Protein AF-A0A2T6FXL7-F1 (afdb_monomer)

Radius of gyration: 21.25 Å; Cα contacts (8 Å, |Δi|>4): 225; chains: 1; bounding box: 80×30×52 Å

Mean predicted aligned error: 12.47 Å

Organism: NCBI:txid189691

Solvent-accessible surface area (backbone atoms only — not comparable to full-atom values): 9991 Å² total; per-residue (Å²): 132,91,82,85,89,85,93,89,77,94,83,73,86,80,78,81,90,52,76,74,74,48,36,80,76,69,75,42,57,74,69,57,47,54,52,52,32,50,75,68,73,44,76,79,79,50,58,27,37,42,39,35,43,34,41,35,48,63,84,47,52,64,57,48,51,46,55,58,50,47,60,49,69,49,75,88,49,98,58,55,62,67,58,35,49,56,65,54,63,29,57,45,74,67,93,70,65,72,80,69,56,29,61,37,37,38,49,46,76,41,47,50,93,52,48,61,65,56,52,51,48,50,39,57,52,14,56,74,40,51,81,31,32,33,48,29,45,39,45,39,92,88,50,95,67,50,35,25,43,35,27,39,74,35,34,62,44,79,44,54,61,90,68,78,68,87,84,112

Nearest PDB structures (foldseek):
  2op5-assembly2_C  TM=4.374E-01  e=3.589E-01  uncultured marine organism
  5m3c-assembly1_A  TM=3.289E-01  e=2.356E+00  Pseudomonas aeruginosa
  5d15-assembly1_B  TM=3.012E-01  e=3.603E+00  Mycobacterium avium subsp. avium 10-9275
  8iuf-assembly1_QB  TM=3.400E-01  e=6.222E+00  Euglena gracilis
  8iuf-assembly1_Qb  TM=2.695E-01  e=5.856E+00  Euglena gracilis

Structure (mmCIF, N/CA/C/O backbone):
data_AF-A0A2T6FXL7-F1
#
_entry.id   AF-A0A2T6FXL7-F1
#
loop_
_atom_site.group_PDB
_atom_site.id
_atom_site.type_symbol
_atom_site.label_atom_id
_atom_site.label_alt_id
_atom_site.label_comp_id
_atom_site.label_asym_id
_atom_site.label_entity_id
_atom_site.label_seq_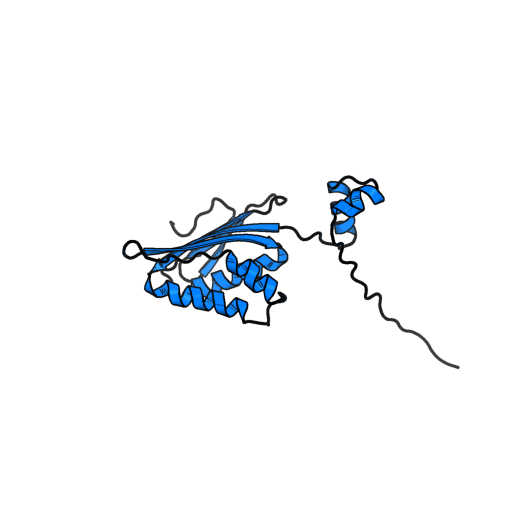id
_atom_site.pdbx_PDB_ins_code
_atom_site.Cartn_x
_atom_site.Cartn_y
_atom_site.Cartn_z
_atom_site.occupancy
_atom_site.B_iso_or_equiv
_atom_site.auth_seq_id
_atom_site.auth_comp_id
_atom_site.auth_asym_id
_atom_site.auth_atom_id
_atom_site.pdbx_PDB_model_num
ATOM 1 N N . MET A 1 1 ? 63.080 -14.773 -15.891 1.00 34.91 1 MET A N 1
ATOM 2 C CA . MET A 1 1 ? 62.335 -14.287 -14.714 1.00 34.91 1 MET A CA 1
ATOM 3 C C . MET A 1 1 ? 60.878 -14.687 -14.906 1.00 34.91 1 MET A C 1
ATOM 5 O O . MET A 1 1 ? 60.353 -14.438 -15.981 1.00 34.91 1 MET A O 1
ATOM 9 N N . TYR A 1 2 ? 60.310 -15.390 -13.921 1.00 27.00 2 TYR A N 1
ATOM 10 C CA . TYR A 1 2 ? 58.869 -15.628 -13.675 1.00 27.00 2 TYR A CA 1
ATOM 11 C C . TYR A 1 2 ? 58.077 -14.289 -13.694 1.00 27.00 2 TYR A C 1
ATOM 13 O O . TYR A 1 2 ? 58.724 -13.270 -13.467 1.00 27.00 2 TYR A O 1
ATOM 21 N N . THR A 1 3 ? 56.771 -14.113 -13.968 1.00 30.59 3 THR A N 1
ATOM 22 C CA . THR A 1 3 ? 55.458 -14.823 -13.816 1.00 30.59 3 THR A CA 1
ATOM 23 C C . THR A 1 3 ? 54.445 -14.107 -14.766 1.00 30.59 3 THR A C 1
ATOM 25 O O . THR A 1 3 ? 54.670 -12.941 -15.070 1.00 30.59 3 THR A O 1
ATOM 28 N N . GLN A 1 4 ? 53.441 -14.709 -15.430 1.00 30.81 4 GLN A N 1
ATOM 29 C CA . GLN A 1 4 ? 52.126 -15.255 -14.994 1.00 30.81 4 GLN A CA 1
ATOM 30 C C . GLN A 1 4 ? 51.080 -14.209 -14.484 1.00 30.81 4 GLN A C 1
ATOM 32 O O . GLN A 1 4 ? 51.376 -13.520 -13.518 1.00 30.81 4 GLN A O 1
ATOM 37 N N . GLN A 1 5 ? 49.921 -14.130 -15.192 1.00 35.41 5 GLN A N 1
ATOM 38 C CA . GLN A 1 5 ? 48.500 -13.721 -14.896 1.00 35.41 5 GLN A CA 1
ATOM 39 C C . GLN A 1 5 ? 48.159 -12.933 -13.591 1.00 35.41 5 GLN A C 1
ATOM 41 O O . GLN A 1 5 ? 48.723 -13.239 -12.552 1.00 35.41 5 GLN A O 1
ATOM 46 N N . ASP A 1 6 ? 47.251 -11.926 -13.522 1.00 31.72 6 ASP A N 1
ATOM 47 C CA . ASP A 1 6 ? 45.772 -11.960 -13.751 1.00 31.72 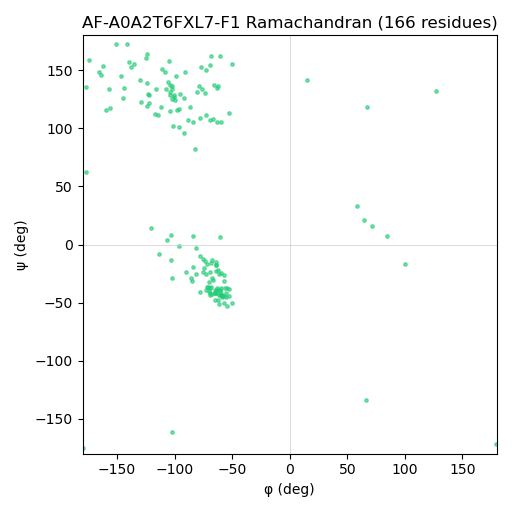6 ASP A CA 1
ATOM 48 C C . ASP A 1 6 ? 45.069 -10.540 -13.575 1.00 31.72 6 ASP A C 1
ATOM 50 O O . ASP A 1 6 ? 45.802 -9.563 -13.415 1.00 31.72 6 ASP A O 1
ATOM 54 N N . PRO A 1 7 ? 43.706 -10.366 -13.647 1.00 61.59 7 PRO A N 1
ATOM 55 C CA . PRO A 1 7 ? 42.951 -9.262 -14.315 1.00 61.59 7 PRO A CA 1
ATOM 56 C C . PRO A 1 7 ? 42.371 -8.134 -13.399 1.00 61.59 7 PRO A C 1
ATOM 58 O O . PRO A 1 7 ? 42.803 -8.008 -12.263 1.00 61.59 7 PRO A O 1
ATOM 61 N N . ILE A 1 8 ? 41.378 -7.351 -13.906 1.00 33.28 8 ILE A N 1
ATOM 62 C CA . ILE A 1 8 ? 40.371 -6.424 -13.271 1.00 33.28 8 ILE A CA 1
ATOM 63 C C . ILE A 1 8 ? 40.431 -5.018 -13.930 1.00 33.28 8 ILE A C 1
ATOM 65 O O . ILE A 1 8 ? 41.508 -4.461 -14.075 1.00 33.28 8 ILE A O 1
ATOM 69 N N . GLY A 1 9 ? 39.370 -4.321 -14.357 1.00 25.17 9 GLY A N 1
ATOM 70 C CA . GLY A 1 9 ? 37.922 -4.520 -14.357 1.00 25.17 9 GLY A CA 1
ATOM 71 C C . GLY A 1 9 ? 37.271 -3.331 -15.095 1.00 25.17 9 GLY A C 1
ATOM 72 O O . GLY A 1 9 ? 37.670 -2.184 -14.900 1.00 25.17 9 GLY A O 1
ATOM 73 N N . LEU A 1 10 ? 36.300 -3.588 -15.975 1.00 32.47 10 LEU A N 1
ATOM 74 C CA . LEU A 1 10 ? 35.519 -2.549 -16.660 1.00 32.47 10 LEU A CA 1
ATOM 75 C C . LEU A 1 10 ? 34.388 -2.080 -15.734 1.00 32.47 10 LEU A C 1
ATOM 77 O O . LEU A 1 10 ? 33.256 -2.545 -15.823 1.00 32.47 10 LEU A O 1
ATOM 81 N N . ALA A 1 11 ? 34.715 -1.174 -14.814 1.00 36.28 11 ALA A N 1
ATOM 82 C CA . ALA A 1 11 ? 33.737 -0.397 -14.063 1.00 36.28 11 ALA A CA 1
ATOM 83 C C . ALA A 1 11 ? 33.416 0.879 -14.853 1.00 36.28 11 ALA A C 1
ATOM 85 O O . ALA A 1 11 ? 34.239 1.786 -14.959 1.00 36.28 11 ALA A O 1
ATOM 86 N N . GLY A 1 12 ? 32.224 0.935 -15.438 1.00 29.88 12 GLY A N 1
ATOM 87 C CA . GLY A 1 12 ? 31.753 2.089 -16.197 1.00 29.88 12 GLY A CA 1
ATOM 88 C C . GLY A 1 12 ? 30.327 1.869 -16.671 1.00 29.88 12 GLY A C 1
ATOM 89 O O . GLY A 1 12 ? 30.086 1.773 -17.870 1.00 29.88 12 GLY A O 1
ATOM 90 N N . GLY A 1 13 ? 29.392 1.719 -15.729 1.00 32.00 13 GLY A N 1
ATOM 91 C CA . GLY A 1 13 ? 27.966 1.680 -16.039 1.00 32.00 13 GLY A CA 1
ATOM 92 C C . GLY A 1 13 ? 27.555 2.983 -16.718 1.00 32.00 13 GLY A C 1
ATOM 93 O O . GLY A 1 13 ? 27.475 4.025 -16.071 1.00 32.00 13 GLY A O 1
ATOM 94 N N . LEU A 1 14 ? 27.333 2.933 -18.032 1.00 35.03 14 LEU A N 1
ATOM 95 C CA . LEU A 1 14 ? 26.760 4.041 -18.784 1.00 35.03 14 LEU A CA 1
ATOM 96 C C . LEU A 1 14 ? 25.292 4.182 -18.369 1.00 35.03 14 LEU A C 1
ATOM 98 O O . LEU A 1 14 ? 24.449 3.365 -18.736 1.00 35.03 14 LEU A O 1
ATOM 102 N N . GLN A 1 15 ? 24.979 5.219 -17.599 1.00 40.38 15 GLN A N 1
ATOM 103 C CA . GLN A 1 15 ? 23.600 5.582 -17.309 1.00 40.38 15 GLN A CA 1
ATOM 104 C C . GLN A 1 15 ? 23.086 6.453 -18.461 1.00 40.38 15 GLN A C 1
ATOM 106 O O . GLN A 1 15 ? 23.489 7.605 -18.612 1.00 40.38 15 GLN A O 1
ATOM 111 N N . LEU A 1 16 ? 22.233 5.884 -19.318 1.00 45.53 16 LEU A N 1
ATOM 112 C CA . LEU A 1 16 ? 21.595 6.617 -20.414 1.00 45.53 16 LEU A CA 1
ATOM 113 C C . LEU A 1 16 ? 20.533 7.559 -19.826 1.00 45.53 16 LEU A C 1
ATOM 115 O O . LEU A 1 16 ? 19.528 7.108 -19.279 1.00 45.53 16 LEU A O 1
ATOM 119 N N . SER A 1 17 ? 20.787 8.867 -19.902 1.00 48.53 17 SER A N 1
ATOM 120 C CA . SER A 1 17 ? 19.972 9.919 -19.278 1.00 48.53 17 SER A CA 1
ATOM 121 C C . SER A 1 17 ? 18.645 10.196 -19.990 1.00 48.53 17 SER A C 1
ATOM 123 O O . SER A 1 17 ? 17.730 10.719 -19.361 1.00 48.53 17 SER A O 1
ATOM 125 N N . ASP A 1 18 ? 18.508 9.817 -21.261 1.00 52.59 18 ASP A N 1
ATOM 126 C CA . ASP A 1 18 ? 17.249 9.897 -22.001 1.00 52.59 18 ASP A CA 1
ATOM 127 C C . ASP A 1 18 ? 17.292 8.953 -23.219 1.00 52.59 18 ASP A C 1
ATOM 129 O O . ASP A 1 18 ? 18.104 9.168 -24.123 1.00 52.59 18 ASP A O 1
ATOM 133 N N . PRO A 1 19 ? 16.452 7.904 -23.286 1.00 49.06 19 PRO A N 1
ATOM 134 C CA . PRO A 1 19 ? 16.394 7.026 -24.451 1.00 49.06 19 PRO A CA 1
ATOM 135 C C . PRO A 1 19 ? 15.970 7.742 -25.742 1.00 49.06 19 PRO A C 1
ATOM 137 O O . PRO A 1 19 ? 16.319 7.255 -26.813 1.00 49.06 19 PRO A O 1
ATOM 140 N N . ASN A 1 20 ? 15.281 8.891 -25.677 1.00 46.94 20 ASN A N 1
ATOM 141 C CA . ASN A 1 20 ? 14.873 9.643 -26.870 1.00 46.94 20 ASN A CA 1
ATOM 142 C C . ASN A 1 20 ? 16.052 10.347 -27.565 1.00 46.94 20 ASN A C 1
ATOM 144 O O . ASN A 1 20 ? 16.010 10.537 -28.775 1.00 46.94 20 ASN A O 1
ATOM 148 N N . ALA A 1 21 ? 17.128 10.671 -26.837 1.00 52.88 21 ALA A N 1
ATOM 149 C CA . ALA A 1 21 ? 18.310 11.342 -27.390 1.00 52.88 21 ALA A CA 1
ATOM 150 C C . ALA A 1 21 ? 19.162 10.439 -28.306 1.00 52.88 21 ALA A C 1
ATOM 152 O O . ALA A 1 21 ? 19.996 10.926 -29.067 1.00 52.88 21 ALA A O 1
ATOM 153 N N . TRP A 1 22 ? 18.960 9.120 -28.239 1.00 51.84 22 TRP A N 1
ATOM 154 C CA . TRP A 1 22 ? 19.737 8.128 -28.991 1.00 51.84 22 TRP A CA 1
ATOM 155 C C . TRP A 1 22 ? 18.997 7.571 -30.209 1.00 51.84 22 TRP A C 1
ATOM 157 O O . TRP A 1 22 ? 19.625 6.974 -31.083 1.00 51.84 22 TRP A O 1
ATOM 167 N N . VAL A 1 23 ? 17.686 7.805 -30.308 1.00 50.47 23 VAL A N 1
ATOM 168 C CA . VAL A 1 23 ? 16.857 7.376 -31.448 1.00 50.47 23 VAL A CA 1
ATOM 169 C C . VAL A 1 23 ? 17.363 8.023 -32.746 1.00 50.47 23 VAL A C 1
ATOM 171 O O . VAL A 1 23 ? 17.510 7.337 -33.757 1.00 50.47 23 VAL A O 1
ATOM 174 N N . ASP A 1 24 ? 17.764 9.297 -32.679 1.00 49.22 24 ASP A N 1
ATOM 175 C CA . ASP A 1 24 ? 18.284 10.060 -33.824 1.00 49.22 24 ASP A CA 1
ATOM 176 C C . ASP A 1 24 ? 19.726 9.687 -34.216 1.00 49.22 24 ASP A C 1
ATOM 178 O O . ASP A 1 24 ? 20.125 9.863 -35.365 1.00 49.22 24 ASP A O 1
ATOM 182 N N . VAL A 1 25 ? 20.518 9.143 -33.286 1.00 51.94 25 VAL A N 1
ATOM 183 C CA . VAL A 1 25 ? 21.939 8.809 -33.516 1.00 51.94 25 VAL A CA 1
ATOM 184 C C . VAL A 1 25 ? 22.108 7.418 -34.137 1.00 51.94 25 VAL A C 1
ATOM 186 O O . VAL A 1 25 ? 23.073 7.176 -34.860 1.00 51.94 25 VAL A O 1
ATOM 189 N N . ILE A 1 26 ? 21.184 6.492 -33.862 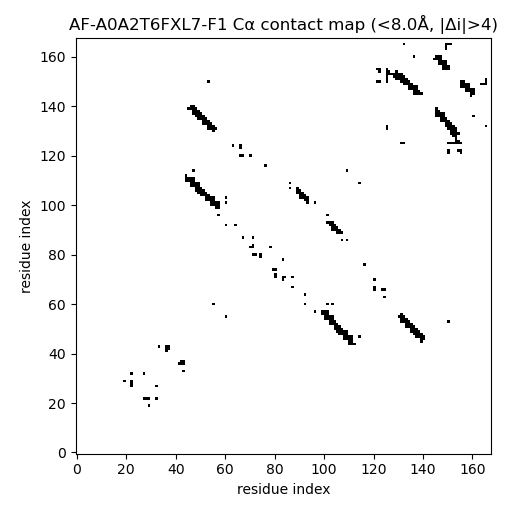1.00 56.25 26 ILE A N 1
ATOM 190 C CA . ILE A 1 26 ? 21.345 5.063 -34.184 1.00 56.25 26 ILE A CA 1
ATOM 191 C C . ILE A 1 26 ? 20.339 4.600 -35.256 1.00 56.25 26 ILE A C 1
ATOM 193 O O . ILE A 1 26 ? 20.455 3.489 -35.771 1.00 56.25 26 ILE A O 1
ATOM 197 N N . GLY A 1 27 ? 19.365 5.441 -35.629 1.00 48.97 27 GLY A N 1
ATOM 198 C CA . GLY A 1 27 ? 18.416 5.156 -36.713 1.00 48.97 27 GLY A CA 1
ATOM 199 C C . GLY A 1 27 ? 17.488 3.965 -36.445 1.00 48.97 27 GLY A C 1
ATOM 200 O O . GLY A 1 27 ? 16.957 3.375 -37.384 1.00 48.97 27 GLY A O 1
ATOM 201 N N . LEU A 1 28 ? 17.309 3.587 -35.177 1.00 54.66 28 LEU A N 1
ATOM 202 C CA . LEU A 1 28 ? 16.389 2.534 -34.746 1.00 54.66 28 LEU A CA 1
ATOM 203 C C . LEU A 1 28 ? 15.089 3.163 -34.251 1.00 54.66 28 LEU A C 1
ATOM 205 O O . LEU A 1 28 ? 15.117 4.207 -33.606 1.00 54.66 28 LEU A O 1
ATOM 209 N N . ASN A 1 29 ? 13.948 2.513 -34.489 1.00 60.53 29 ASN A N 1
ATOM 210 C CA . ASN A 1 29 ? 12.721 2.904 -33.799 1.00 60.53 29 ASN A CA 1
ATOM 211 C C . ASN A 1 29 ? 12.834 2.571 -32.292 1.00 60.53 29 ASN A C 1
ATOM 213 O O . ASN A 1 29 ? 13.667 1.765 -31.865 1.00 60.53 29 ASN A O 1
ATOM 217 N N . LYS A 1 30 ? 11.976 3.190 -31.473 1.00 54.25 30 L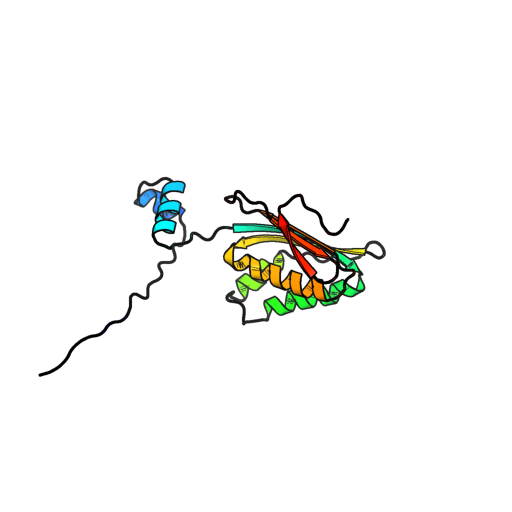YS A N 1
ATOM 218 C CA . LYS A 1 30 ? 12.002 3.055 -30.006 1.00 54.25 30 LYS A CA 1
ATOM 219 C C . LYS A 1 30 ? 11.935 1.593 -29.532 1.00 54.25 30 LYS A C 1
ATOM 221 O O . LYS A 1 30 ? 12.617 1.240 -28.574 1.00 54.25 30 LYS A O 1
ATOM 226 N N . GLY A 1 31 ? 11.153 0.746 -30.205 1.00 55.44 31 GLY A N 1
ATOM 227 C CA . GLY A 1 31 ? 11.011 -0.672 -29.857 1.00 55.44 31 GLY A CA 1
ATOM 228 C C . GLY A 1 31 ? 12.295 -1.472 -30.094 1.00 55.44 31 GLY A C 1
ATOM 229 O O . GLY A 1 31 ? 12.722 -2.242 -29.227 1.00 55.44 31 GLY A O 1
ATOM 230 N N . ASP A 1 32 ? 12.962 -1.227 -31.220 1.00 60.28 32 ASP A N 1
ATOM 231 C CA . ASP A 1 32 ? 14.197 -1.919 -31.600 1.00 60.28 32 ASP A CA 1
ATOM 232 C C . ASP A 1 32 ? 15.379 -1.498 -30.719 1.00 60.28 32 ASP A C 1
ATOM 234 O O . ASP A 1 32 ? 16.208 -2.329 -30.337 1.00 60.28 32 ASP A O 1
ATOM 238 N N . PHE A 1 33 ? 15.433 -0.221 -30.325 1.00 60.06 33 PHE A N 1
ATOM 239 C CA . PHE A 1 33 ? 16.442 0.279 -29.390 1.00 60.06 33 PHE A CA 1
ATOM 240 C C . PHE A 1 33 ? 16.289 -0.352 -27.998 1.00 60.06 33 PHE A C 1
ATOM 242 O O . PHE A 1 33 ? 17.259 -0.880 -27.452 1.00 60.06 33 PHE A O 1
ATOM 249 N N . CYS A 1 34 ? 15.067 -0.393 -27.454 1.00 55.53 34 CYS A N 1
ATOM 250 C CA . CYS A 1 34 ? 14.784 -1.044 -26.172 1.00 55.53 34 CYS A CA 1
ATOM 251 C C . CYS A 1 34 ? 15.137 -2.538 -26.183 1.00 55.53 34 CYS A C 1
ATOM 253 O O . CYS A 1 34 ? 15.738 -3.041 -25.235 1.00 55.53 34 CYS A O 1
ATOM 255 N N . THR A 1 35 ? 14.804 -3.246 -27.265 1.00 58.31 35 THR A N 1
ATOM 256 C CA . THR A 1 35 ? 15.107 -4.679 -27.420 1.00 58.31 35 THR A CA 1
ATOM 257 C C . THR A 1 35 ? 16.614 -4.931 -27.462 1.00 58.31 35 THR A C 1
ATOM 259 O O . THR A 1 35 ? 17.116 -5.863 -26.833 1.00 58.31 35 THR A O 1
ATOM 262 N N . ARG A 1 36 ? 17.365 -4.060 -28.146 1.00 58.34 36 ARG A N 1
ATOM 263 C CA . ARG A 1 36 ? 18.825 -4.153 -28.243 1.00 58.34 36 ARG A CA 1
ATOM 264 C C . ARG A 1 36 ? 19.522 -3.856 -26.916 1.00 58.34 36 ARG A C 1
ATOM 266 O O . ARG A 1 36 ? 20.480 -4.544 -26.581 1.00 58.34 36 ARG A O 1
ATOM 273 N N . LEU A 1 37 ? 19.007 -2.903 -26.137 1.00 60.09 37 LEU A N 1
ATOM 274 C CA . LEU A 1 37 ? 19.492 -2.621 -24.783 1.00 60.09 37 LEU A CA 1
AT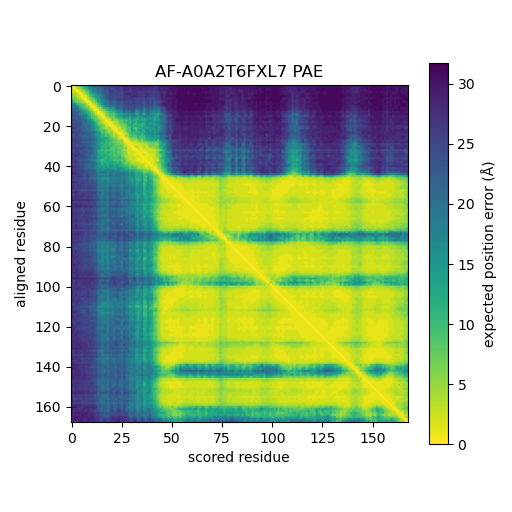OM 275 C C . LEU A 1 37 ? 19.255 -3.801 -23.831 1.00 60.09 37 LEU A C 1
ATOM 277 O O . LEU A 1 37 ? 20.178 -4.183 -23.114 1.00 60.09 37 LEU A O 1
ATOM 281 N N . ARG A 1 38 ? 18.090 -4.462 -23.903 1.00 56.03 38 ARG A N 1
ATOM 282 C CA . ARG A 1 38 ? 17.829 -5.715 -23.164 1.00 56.03 38 ARG A CA 1
ATOM 283 C C . ARG A 1 38 ? 18.801 -6.831 -23.564 1.00 56.03 38 ARG A C 1
ATOM 285 O O . ARG A 1 38 ? 19.309 -7.534 -22.698 1.00 56.03 38 ARG A O 1
ATOM 292 N N . GLY A 1 39 ? 19.134 -6.942 -24.854 1.00 55.97 39 GLY A N 1
ATOM 293 C CA . GLY A 1 39 ? 20.174 -7.856 -25.351 1.00 55.97 39 GLY A CA 1
ATOM 294 C C . GLY A 1 39 ? 21.592 -7.545 -24.847 1.00 55.97 39 GLY A C 1
ATOM 295 O O . GLY A 1 39 ? 22.463 -8.408 -24.903 1.00 55.97 39 GLY A O 1
ATOM 296 N N . TRP A 1 40 ? 21.824 -6.334 -24.334 1.00 64.19 40 TRP A N 1
ATOM 297 C CA . TRP A 1 40 ? 23.079 -5.891 -23.715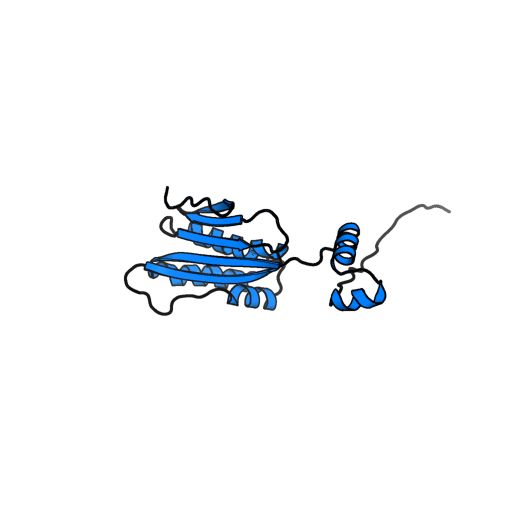 1.00 64.19 40 TRP A CA 1
ATOM 298 C C . TRP A 1 40 ? 23.017 -5.853 -22.180 1.00 64.19 40 TRP A C 1
ATOM 300 O O . TRP A 1 40 ? 23.950 -5.361 -21.550 1.00 64.19 40 TRP A O 1
ATOM 310 N N . GLY A 1 41 ? 21.938 -6.359 -21.570 1.00 43.03 41 GLY A N 1
ATOM 311 C CA . GLY A 1 41 ? 21.739 -6.329 -20.117 1.00 43.03 41 GLY A CA 1
ATOM 312 C C . GLY A 1 41 ? 21.442 -4.935 -19.551 1.00 43.03 41 GLY A C 1
ATOM 313 O O . GLY A 1 41 ? 21.561 -4.725 -18.348 1.00 43.03 41 GLY A O 1
ATOM 314 N N . ILE A 1 42 ? 21.074 -3.973 -20.403 1.00 51.00 42 ILE A N 1
ATOM 315 C CA . ILE A 1 42 ? 20.689 -2.616 -20.009 1.00 51.00 42 ILE A CA 1
ATOM 316 C C . ILE A 1 42 ? 19.163 -2.570 -19.918 1.00 51.00 42 ILE A C 1
ATOM 318 O O . ILE A 1 42 ? 18.460 -2.468 -20.927 1.00 51.00 42 ILE A O 1
ATOM 322 N N . GLU A 1 43 ? 18.636 -2.642 -18.698 1.00 53.47 43 GLU A N 1
ATOM 323 C CA . GLU A 1 43 ? 17.210 -2.450 -18.453 1.00 53.47 43 GLU A CA 1
ATOM 324 C C . GLU A 1 43 ? 16.869 -0.957 -18.474 1.00 53.47 43 GLU A C 1
ATOM 326 O O . GLU A 1 43 ? 17.202 -0.187 -17.572 1.00 53.47 43 GLU A O 1
ATOM 331 N N . LEU A 1 44 ? 16.165 -0.526 -19.521 1.00 58.25 44 LEU A N 1
ATOM 332 C CA . LEU A 1 44 ? 15.400 0.714 -19.461 1.00 58.25 44 LEU A CA 1
ATOM 333 C C . LEU A 1 44 ? 14.319 0.533 -18.395 1.00 58.25 44 LEU A C 1
ATOM 335 O O . LEU A 1 44 ? 13.361 -0.201 -18.621 1.00 58.25 44 LEU A O 1
ATOM 339 N N . GLY A 1 45 ? 14.504 1.160 -17.231 1.00 62.19 45 GLY A N 1
ATOM 340 C CA . GLY A 1 45 ? 13.647 0.937 -16.069 1.00 62.19 45 GLY A CA 1
ATOM 341 C C . GLY A 1 45 ? 12.167 1.112 -16.408 1.00 62.19 45 GLY A C 1
ATOM 342 O O . GLY A 1 45 ? 11.724 2.223 -16.707 1.00 62.19 45 GLY A O 1
ATOM 343 N N . ARG A 1 46 ? 11.401 0.027 -16.357 1.00 81.25 46 ARG A N 1
ATOM 344 C CA . ARG A 1 46 ? 9.954 0.064 -16.564 1.00 81.25 46 ARG A CA 1
ATOM 345 C C . ARG A 1 46 ? 9.286 0.772 -15.396 1.00 81.25 46 ARG A C 1
ATOM 347 O O . ARG A 1 46 ? 9.838 0.834 -14.292 1.00 81.25 46 ARG A O 1
ATOM 354 N N . TYR A 1 47 ? 8.115 1.333 -15.660 1.00 87.38 47 TYR A N 1
ATOM 355 C CA . TYR A 1 47 ? 7.257 1.879 -14.623 1.00 87.38 47 TYR A CA 1
ATOM 356 C C . TYR A 1 47 ? 6.077 0.947 -14.410 1.00 87.38 47 TYR A C 1
ATOM 358 O O . TYR A 1 47 ? 5.507 0.436 -15.371 1.00 87.38 47 TYR A O 1
ATOM 366 N N . VAL A 1 48 ? 5.717 0.768 -13.148 1.00 91.81 48 VAL A N 1
ATOM 367 C CA . VAL A 1 48 ? 4.500 0.080 -12.737 1.00 91.81 48 VAL A CA 1
ATOM 368 C C . VAL A 1 48 ? 3.605 1.074 -12.021 1.00 91.81 48 VAL A C 1
ATOM 370 O O . VAL A 1 48 ? 4.066 1.835 -11.165 1.00 91.81 48 VAL A O 1
ATOM 373 N N . SER A 1 49 ? 2.329 1.067 -12.381 1.00 94.31 49 SER A N 1
ATOM 374 C CA . SER A 1 49 ? 1.305 1.836 -11.694 1.00 94.31 49 SER A CA 1
ATOM 375 C C . SER A 1 49 ? 0.777 1.018 -10.528 1.00 94.31 49 SER A C 1
ATOM 377 O O . SER A 1 49 ? 0.225 -0.066 -10.728 1.00 94.31 49 SER A O 1
ATOM 379 N N . ILE A 1 50 ? 0.942 1.533 -9.313 1.00 96.25 50 ILE A N 1
ATOM 380 C CA . ILE A 1 50 ? 0.420 0.926 -8.087 1.00 96.25 50 ILE A CA 1
ATOM 381 C C . ILE A 1 50 ? -0.667 1.841 -7.552 1.00 96.25 50 ILE A C 1
ATOM 383 O O . ILE A 1 50 ? -0.401 2.994 -7.208 1.00 96.25 50 ILE A O 1
ATOM 387 N N . ARG A 1 51 ? -1.895 1.328 -7.462 1.00 97.25 51 ARG A N 1
ATOM 388 C CA . ARG A 1 51 ? -3.044 2.096 -6.968 1.00 97.25 51 ARG A CA 1
ATOM 389 C C . ARG A 1 51 ? -3.993 1.229 -6.163 1.00 97.25 51 ARG A C 1
ATOM 391 O O . ARG A 1 51 ? -4.331 0.129 -6.589 1.00 97.25 51 ARG A O 1
ATOM 398 N N . GLY A 1 52 ? -4.447 1.720 -5.021 1.00 97.56 52 GLY A N 1
ATOM 399 C CA . GLY A 1 52 ? -5.296 0.927 -4.147 1.00 97.56 52 GLY A CA 1
ATOM 400 C C . GLY A 1 52 ? -5.709 1.629 -2.873 1.00 97.56 52 GLY A C 1
ATOM 401 O O . GLY A 1 52 ? -5.484 2.829 -2.691 1.00 97.56 52 GLY A O 1
ATOM 402 N N . TRP A 1 53 ? -6.330 0.847 -2.001 1.00 97.75 53 TRP A N 1
ATOM 403 C CA . TRP A 1 53 ? -6.842 1.303 -0.721 1.00 97.75 53 TRP A CA 1
ATOM 404 C C . TRP A 1 53 ? -6.592 0.274 0.382 1.00 97.75 53 TRP A C 1
ATOM 406 O O . TRP A 1 53 ? -6.434 -0.920 0.123 1.00 97.75 53 TRP A O 1
ATOM 416 N N . ILE A 1 54 ? -6.585 0.774 1.613 1.00 97.75 54 ILE A N 1
ATOM 417 C CA . ILE A 1 54 ? -6.598 0.019 2.864 1.00 97.75 54 ILE A CA 1
ATOM 418 C C . ILE A 1 54 ? -7.820 0.467 3.649 1.00 97.75 54 ILE A C 1
ATOM 420 O O . ILE A 1 54 ? -8.013 1.666 3.836 1.00 97.75 54 ILE A O 1
ATOM 424 N N . GLU A 1 55 ? -8.620 -0.487 4.095 1.00 96.19 55 GLU A N 1
ATOM 425 C CA . GLU A 1 55 ? -9.720 -0.291 5.025 1.00 96.19 55 GLU A CA 1
ATOM 426 C C . GLU A 1 55 ? -9.247 -0.713 6.413 1.00 96.19 55 GLU A C 1
ATOM 428 O O . GLU A 1 55 ? -8.703 -1.805 6.605 1.00 96.19 55 GLU A O 1
ATOM 433 N N . CYS A 1 56 ? -9.416 0.182 7.379 1.00 95.44 56 CYS A N 1
ATOM 434 C CA . CYS A 1 56 ? -8.999 -0.031 8.756 1.00 95.44 56 CYS A CA 1
ATOM 435 C C . CYS A 1 56 ? -9.886 0.745 9.736 1.00 95.44 56 CYS A C 1
ATOM 437 O O . CYS A 1 56 ? -10.730 1.555 9.344 1.00 95.44 56 CYS A O 1
ATOM 439 N N . GLU A 1 57 ? -9.691 0.511 11.033 1.00 93.88 57 GLU A N 1
ATOM 440 C CA . GLU A 1 57 ? -10.296 1.347 12.067 1.00 93.88 57 GLU A CA 1
ATOM 441 C C . GLU A 1 57 ? -9.540 2.678 12.202 1.00 93.88 57 GLU A C 1
ATOM 443 O O . GLU A 1 57 ? -8.329 2.756 11.985 1.00 93.88 57 GLU A O 1
ATOM 448 N N . GLU A 1 58 ? -10.228 3.732 12.649 1.00 92.50 58 GLU A N 1
ATOM 449 C CA . GLU A 1 58 ? -9.618 5.056 12.857 1.00 92.50 58 GLU A CA 1
ATOM 450 C C . GLU A 1 58 ? -8.360 5.016 13.740 1.00 92.50 58 GLU A C 1
ATOM 452 O O . GLU A 1 58 ? -7.370 5.699 13.465 1.00 92.50 58 GLU A O 1
ATOM 457 N N . LYS A 1 59 ? -8.372 4.169 14.776 1.00 92.31 59 LYS A N 1
ATOM 458 C CA . LYS A 1 59 ? -7.252 4.003 15.712 1.00 92.31 59 LYS A CA 1
ATOM 459 C C . LYS A 1 59 ? -5.968 3.504 15.031 1.00 92.31 59 LYS A C 1
ATOM 461 O O . LYS A 1 59 ? -4.878 3.786 15.522 1.00 92.31 59 LYS A O 1
ATOM 466 N N . ASP A 1 60 ? -6.090 2.801 13.904 1.00 94.88 60 ASP A N 1
ATOM 467 C CA . ASP A 1 60 ? -4.964 2.181 13.203 1.00 94.88 60 ASP A CA 1
ATOM 468 C C . ASP A 1 60 ? -4.251 3.176 12.267 1.00 94.88 60 ASP A C 1
ATOM 470 O O . ASP A 1 60 ? -3.082 2.978 11.933 1.00 94.88 60 ASP A O 1
ATOM 474 N N . ILE A 1 61 ? -4.899 4.290 11.889 1.00 94.94 61 ILE A N 1
ATOM 475 C CA . ILE A 1 61 ? -4.360 5.289 10.943 1.00 94.94 61 ILE A CA 1
ATOM 476 C C . ILE A 1 61 ? -2.991 5.813 11.393 1.00 94.94 61 ILE A C 1
ATOM 478 O O . ILE A 1 61 ? -2.072 5.934 10.580 1.00 94.94 61 ILE A O 1
ATOM 482 N N . ALA A 1 62 ? -2.847 6.146 12.679 1.00 95.00 62 ALA A N 1
ATOM 483 C CA . ALA A 1 62 ? -1.607 6.707 13.211 1.00 95.00 62 ALA A CA 1
ATOM 484 C C . ALA A 1 62 ? -0.443 5.710 13.098 1.00 95.00 62 ALA A C 1
ATOM 486 O O . ALA A 1 62 ? 0.654 6.086 12.688 1.00 95.00 62 ALA A O 1
ATOM 487 N N . THR A 1 63 ? -0.705 4.437 13.392 1.00 96.81 63 THR A N 1
ATOM 488 C CA . THR A 1 63 ? 0.285 3.359 13.309 1.00 96.81 63 THR A CA 1
ATOM 489 C C . THR A 1 63 ? 0.657 3.052 11.861 1.00 96.81 63 THR A C 1
ATOM 491 O O . THR A 1 63 ? 1.841 2.964 11.549 1.00 96.81 63 THR A O 1
ATOM 494 N N . ILE A 1 64 ? -0.324 2.980 10.951 1.00 96.94 64 ILE A N 1
ATOM 495 C CA . ILE A 1 64 ? -0.078 2.815 9.507 1.00 96.94 64 ILE A CA 1
ATOM 496 C C . ILE A 1 64 ? 0.808 3.953 8.992 1.00 96.94 64 ILE A C 1
ATOM 498 O O . ILE A 1 64 ? 1.776 3.726 8.267 1.00 96.94 64 ILE A O 1
ATOM 502 N N . LYS A 1 65 ? 0.518 5.191 9.403 1.00 96.12 65 LYS A N 1
ATOM 503 C CA . LYS A 1 65 ? 1.327 6.353 9.034 1.00 96.12 65 LYS A CA 1
ATOM 504 C C . LYS A 1 65 ? 2.756 6.260 9.570 1.00 96.12 65 LYS A C 1
ATOM 506 O O . LYS A 1 65 ? 3.678 6.672 8.869 1.00 96.12 65 LYS A O 1
ATOM 511 N N . GLU A 1 66 ? 2.957 5.725 10.772 1.00 96.06 66 GLU A N 1
ATOM 512 C CA . GLU A 1 66 ? 4.303 5.549 11.321 1.00 96.06 66 GLU A CA 1
ATOM 513 C C . GLU A 1 66 ? 5.095 4.459 10.594 1.00 96.06 66 GLU A C 1
ATOM 515 O O . GLU A 1 66 ? 6.259 4.701 10.288 1.00 96.06 66 GLU A O 1
ATOM 520 N N . ILE A 1 67 ? 4.473 3.333 10.218 1.00 95.75 67 ILE A N 1
ATOM 521 C CA . ILE A 1 67 ? 5.104 2.321 9.346 1.00 95.75 67 ILE A CA 1
ATOM 522 C C . ILE A 1 67 ? 5.586 2.988 8.056 1.00 95.75 67 ILE A C 1
ATOM 524 O O . ILE A 1 67 ? 6.762 2.942 7.711 1.00 95.75 67 ILE A O 1
ATOM 528 N N . CYS A 1 68 ? 4.689 3.702 7.383 1.00 94.31 68 CYS A N 1
ATOM 529 C CA . CYS A 1 68 ? 4.996 4.468 6.183 1.00 94.31 68 CYS A CA 1
ATOM 530 C C . CYS A 1 68 ? 6.184 5.437 6.379 1.00 94.31 68 CYS A C 1
ATOM 532 O O . CYS A 1 68 ? 7.089 5.509 5.548 1.00 94.31 68 CYS A O 1
ATOM 534 N N . ASN A 1 69 ? 6.228 6.161 7.501 1.00 93.44 69 ASN A N 1
ATOM 535 C CA . ASN A 1 69 ? 7.325 7.080 7.817 1.00 93.44 69 ASN A CA 1
ATOM 536 C C . ASN A 1 69 ? 8.641 6.366 8.155 1.00 93.44 69 ASN A C 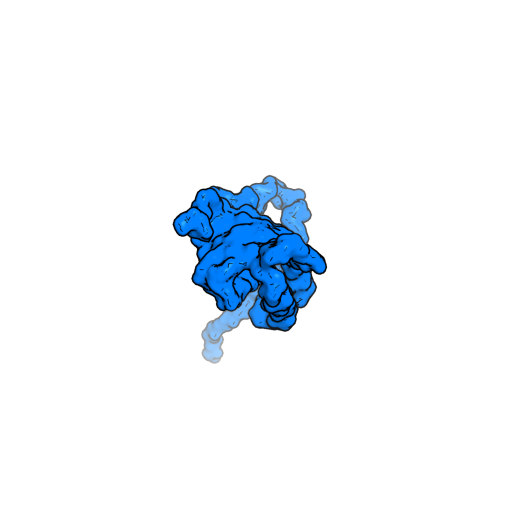1
ATOM 538 O O . ASN A 1 69 ? 9.711 6.916 7.877 1.00 93.44 69 ASN A O 1
ATOM 542 N N . HIS A 1 70 ? 8.585 5.177 8.760 1.00 93.00 70 HIS A N 1
ATOM 543 C CA . HIS A 1 70 ? 9.760 4.371 9.081 1.00 93.00 70 HIS A CA 1
ATOM 544 C C . HIS A 1 70 ? 10.554 4.049 7.811 1.00 93.00 70 HIS A C 1
ATOM 546 O O . HIS A 1 70 ? 11.757 4.295 7.765 1.00 93.00 70 HIS A O 1
ATOM 552 N N . PHE A 1 71 ? 9.871 3.666 6.730 1.00 91.44 71 PHE A N 1
ATOM 553 C CA . PHE A 1 71 ? 10.494 3.375 5.433 1.00 91.44 71 PHE A CA 1
ATOM 554 C C . PHE A 1 71 ? 11.176 4.586 4.775 1.00 91.44 71 PHE A C 1
ATOM 556 O O . PHE A 1 71 ? 12.092 4.417 3.972 1.00 91.44 71 PHE A O 1
ATOM 563 N N . ILE A 1 72 ? 10.786 5.820 5.121 1.00 89.00 72 ILE A N 1
ATOM 564 C CA . ILE A 1 72 ? 11.511 7.023 4.674 1.00 89.00 72 ILE A CA 1
ATOM 565 C C . ILE A 1 72 ? 12.858 7.143 5.392 1.00 89.00 72 ILE A C 1
ATOM 567 O O . ILE A 1 72 ? 13.828 7.621 4.808 1.00 89.00 72 ILE A O 1
ATOM 571 N N . LYS A 1 73 ? 12.908 6.769 6.674 1.00 86.00 73 LYS A N 1
ATOM 572 C CA . LYS A 1 73 ? 14.090 6.913 7.536 1.00 86.00 73 LYS A CA 1
ATOM 573 C C . LYS A 1 73 ? 15.053 5.739 7.370 1.00 86.00 73 LYS A C 1
ATOM 575 O O . LYS A 1 73 ? 16.260 5.939 7.474 1.00 86.00 73 LYS A O 1
ATOM 580 N N . ASP A 1 74 ? 14.524 4.560 7.069 1.00 79.94 74 ASP A N 1
ATOM 581 C CA . ASP A 1 74 ? 15.275 3.318 6.944 1.00 79.94 74 ASP A CA 1
ATOM 582 C C . ASP A 1 74 ? 16.234 3.350 5.744 1.00 79.94 74 ASP A C 1
ATOM 584 O O . ASP A 1 74 ? 15.817 3.362 4.582 1.00 79.94 74 ASP A O 1
ATOM 588 N N . ALA A 1 75 ? 17.530 3.440 6.049 1.00 61.69 75 ALA A N 1
ATOM 589 C CA . ALA A 1 75 ? 18.617 3.547 5.083 1.00 61.69 75 ALA A CA 1
ATOM 590 C C . ALA A 1 75 ? 19.037 2.196 4.482 1.00 61.69 75 ALA A C 1
ATOM 592 O O . ALA A 1 75 ? 19.906 2.187 3.614 1.00 61.69 75 ALA A O 1
ATOM 593 N N . GLU A 1 76 ? 18.444 1.079 4.917 1.00 65.75 76 GLU A N 1
ATOM 594 C CA . GLU A 1 76 ? 18.751 -0.252 4.377 1.00 65.75 76 GLU A CA 1
ATOM 595 C C . GLU A 1 76 ? 18.164 -0.474 2.975 1.00 65.75 76 GLU A C 1
ATOM 597 O O . GLU A 1 76 ? 18.568 -1.390 2.260 1.00 65.75 76 GLU A O 1
ATOM 602 N N . TYR A 1 77 ? 17.240 0.385 2.540 1.00 66.50 77 TYR A N 1
ATOM 603 C CA . TYR A 1 77 ? 16.713 0.350 1.182 1.00 66.50 77 TYR A CA 1
ATOM 604 C C . TYR A 1 77 ? 17.681 1.004 0.196 1.00 66.50 77 TYR A C 1
ATOM 606 O O . TYR A 1 77 ? 18.148 2.117 0.418 1.00 66.50 77 TYR A O 1
ATOM 614 N N . GLU A 1 78 ? 17.880 0.365 -0.960 1.00 71.06 78 GLU A N 1
ATOM 615 C CA . GLU A 1 78 ? 18.715 0.834 -2.087 1.00 71.06 78 GLU A CA 1
ATOM 616 C C . GLU A 1 78 ? 18.256 2.177 -2.711 1.00 71.06 78 GLU A C 1
ATOM 618 O O . GLU A 1 78 ? 18.782 2.634 -3.726 1.00 71.06 78 GLU A O 1
ATOM 623 N N . LEU A 1 79 ? 17.268 2.836 -2.103 1.00 84.12 79 LEU A N 1
ATOM 624 C CA . LEU A 1 79 ? 16.722 4.121 -2.497 1.00 84.12 79 LEU A CA 1
ATOM 625 C C . LEU A 1 79 ? 17.371 5.260 -1.708 1.00 84.12 79 LEU A C 1
ATOM 627 O O . LEU A 1 79 ? 17.338 5.304 -0.474 1.00 84.12 79 LEU A O 1
ATOM 631 N N . ASP A 1 80 ? 17.849 6.277 -2.420 1.00 88.50 80 ASP A N 1
ATOM 632 C CA . ASP A 1 80 ? 18.196 7.541 -1.779 1.00 88.50 80 ASP A CA 1
ATOM 633 C C . ASP A 1 80 ? 16.976 8.183 -1.084 1.00 88.50 80 ASP A C 1
ATOM 635 O O . ASP A 1 80 ? 15.813 7.835 -1.317 1.00 88.50 80 ASP A O 1
ATOM 639 N N . LEU A 1 81 ? 17.255 9.118 -0.176 1.00 89.12 81 LEU A N 1
ATOM 640 C CA . LEU A 1 81 ? 16.232 9.761 0.647 1.00 89.12 81 LEU A CA 1
ATOM 641 C C . LEU A 1 81 ? 15.171 10.501 -0.185 1.00 89.12 81 LEU A C 1
ATOM 643 O O . LEU A 1 81 ? 13.994 10.492 0.174 1.00 89.12 81 LEU A O 1
ATOM 647 N N . GLU A 1 82 ? 15.565 11.139 -1.285 1.00 91.00 82 GLU A N 1
ATOM 648 C CA . GLU A 1 82 ? 14.648 11.936 -2.101 1.00 91.00 82 GLU A CA 1
ATOM 649 C C . GLU A 1 82 ? 13.690 11.035 -2.883 1.00 91.00 82 GLU A C 1
ATOM 651 O O . GLU A 1 82 ? 12.490 11.307 -2.932 1.00 91.00 82 GLU A O 1
ATOM 656 N N . ARG A 1 83 ? 14.173 9.898 -3.397 1.00 90.88 83 ARG A N 1
ATOM 657 C CA . ARG A 1 83 ? 13.320 8.870 -4.005 1.00 90.88 83 ARG A CA 1
ATOM 658 C C . ARG A 1 83 ? 12.374 8.232 -2.996 1.00 90.88 83 ARG A C 1
ATOM 660 O O . ARG A 1 83 ? 11.198 8.069 -3.318 1.00 90.88 83 ARG A O 1
ATOM 667 N N . ARG A 1 84 ? 12.838 7.927 -1.777 1.00 93.06 84 ARG A N 1
ATOM 668 C CA . ARG A 1 84 ? 11.963 7.425 -0.699 1.00 93.06 84 ARG A CA 1
ATOM 669 C C . ARG A 1 84 ? 10.831 8.407 -0.410 1.00 93.06 84 ARG A C 1
ATOM 671 O O . ARG A 1 84 ? 9.670 8.014 -0.444 1.00 93.06 84 ARG A O 1
ATOM 678 N N . LYS A 1 85 ? 11.143 9.694 -0.215 1.00 94.06 85 LYS A N 1
ATOM 679 C CA . LYS A 1 85 ? 10.132 10.749 -0.016 1.00 94.06 85 LYS A CA 1
ATOM 680 C C . LYS A 1 85 ? 9.165 10.858 -1.196 1.00 94.06 85 LYS A C 1
ATOM 682 O O . LYS A 1 85 ? 7.961 10.976 -0.981 1.00 94.06 85 LYS A O 1
ATOM 687 N N . LEU A 1 86 ? 9.680 10.806 -2.426 1.00 94.56 86 LEU A N 1
ATOM 688 C CA . LEU A 1 86 ? 8.865 10.885 -3.636 1.00 94.56 86 LEU A CA 1
ATOM 689 C C . LEU A 1 86 ? 7.870 9.723 -3.713 1.00 94.56 86 LEU A C 1
ATOM 691 O O . LEU A 1 86 ? 6.676 9.962 -3.862 1.00 94.56 86 LEU A O 1
ATOM 695 N N . TYR A 1 87 ? 8.323 8.478 -3.559 1.00 94.94 87 TYR A N 1
ATOM 696 C CA . TYR A 1 87 ? 7.431 7.314 -3.592 1.00 94.94 87 TYR A CA 1
ATOM 697 C C . TYR A 1 87 ? 6.463 7.285 -2.411 1.00 94.94 87 TYR A C 1
ATOM 699 O O . TYR A 1 87 ? 5.327 6.838 -2.569 1.00 94.94 87 TYR A O 1
ATOM 707 N N . GLN A 1 88 ? 6.868 7.823 -1.258 1.00 95.00 88 GLN A N 1
ATOM 708 C CA . GLN A 1 88 ? 5.987 7.960 -0.104 1.00 95.00 88 GLN A CA 1
ATOM 709 C C . GLN A 1 88 ? 4.860 8.978 -0.327 1.00 95.00 88 GLN A C 1
ATOM 711 O O . GLN A 1 88 ? 3.785 8.832 0.250 1.00 95.00 88 GLN A O 1
ATOM 716 N N . SER A 1 89 ? 5.071 9.995 -1.169 1.00 96.50 89 SER A N 1
ATOM 717 C CA . SER A 1 89 ? 4.067 11.036 -1.438 1.00 96.50 89 SER A CA 1
ATOM 718 C C . SER A 1 89 ? 2.788 10.521 -2.111 1.00 96.50 89 SER A C 1
ATOM 720 O O . SER A 1 89 ? 1.772 11.211 -2.084 1.00 96.50 89 SER A O 1
ATOM 722 N N . GLY A 1 90 ? 2.817 9.297 -2.653 1.00 97.44 90 GLY A N 1
ATOM 723 C CA . GLY A 1 90 ? 1.635 8.618 -3.185 1.00 97.44 90 GLY A CA 1
ATOM 724 C C . GLY A 1 90 ? 0.614 8.214 -2.115 1.00 97.44 90 GLY A C 1
ATOM 725 O O . GLY A 1 90 ? -0.531 7.926 -2.458 1.00 97.44 90 GLY A O 1
ATOM 726 N N . TRP A 1 91 ? 0.990 8.199 -0.830 1.00 98.00 91 TRP A N 1
ATOM 727 C CA . TRP A 1 91 ? 0.071 7.896 0.266 1.00 98.00 91 TRP A CA 1
ATOM 728 C C . TRP A 1 91 ? -0.861 9.065 0.589 1.00 98.00 91 TRP A C 1
ATOM 730 O O . TRP A 1 91 ? -0.429 10.199 0.799 1.00 98.00 91 TRP A O 1
ATOM 740 N N . ASN A 1 92 ? -2.146 8.760 0.743 1.00 97.62 92 ASN A N 1
ATOM 741 C CA . ASN A 1 92 ? -3.169 9.695 1.184 1.00 97.62 92 ASN A CA 1
ATOM 742 C C . ASN A 1 92 ? -3.887 9.152 2.422 1.00 97.62 92 ASN A C 1
ATOM 744 O O . ASN A 1 92 ? -4.518 8.095 2.382 1.00 97.62 92 ASN A O 1
ATOM 748 N N . PHE A 1 93 ? -3.786 9.899 3.520 1.00 96.19 93 PHE A N 1
ATOM 749 C CA . PHE A 1 93 ? -4.424 9.571 4.790 1.00 96.19 93 PHE A CA 1
ATOM 750 C C . PHE A 1 93 ? -5.651 10.464 5.007 1.00 96.19 93 PHE A C 1
ATOM 752 O O . PHE A 1 93 ? -5.558 11.681 4.791 1.00 96.19 93 PHE A O 1
ATOM 759 N N . PRO A 1 94 ? -6.778 9.906 5.479 1.00 93.31 94 PRO A N 1
ATOM 760 C CA . PRO A 1 94 ? -7.979 10.686 5.728 1.00 93.31 94 PRO A CA 1
ATOM 761 C C . PRO A 1 94 ? -7.732 11.678 6.873 1.00 93.31 94 PRO A C 1
ATOM 763 O O . PRO A 1 94 ? -7.115 11.350 7.884 1.00 93.31 94 PRO A O 1
ATOM 766 N N . LYS A 1 95 ? -8.208 12.920 6.710 1.00 88.31 95 LYS A N 1
ATOM 767 C CA . LYS A 1 95 ? -8.124 13.965 7.753 1.00 88.31 95 LYS A CA 1
ATOM 768 C C . LYS A 1 95 ? -9.222 13.839 8.809 1.00 88.31 95 LYS A C 1
ATOM 770 O O . LYS A 1 95 ? -9.064 14.342 9.914 1.00 88.31 95 LYS A O 1
ATOM 775 N N . ALA A 1 96 ? -10.334 13.227 8.425 1.00 85.25 96 ALA A N 1
ATOM 776 C CA . ALA A 1 96 ? -11.469 12.906 9.268 1.00 85.25 96 ALA A CA 1
ATOM 777 C C . ALA A 1 96 ? -12.070 11.596 8.756 1.00 85.25 96 ALA A C 1
ATOM 779 O O . ALA A 1 96 ? -12.065 11.340 7.548 1.00 85.25 96 ALA A O 1
ATOM 780 N N . THR A 1 97 ? -12.571 10.781 9.670 1.00 83.38 97 THR A N 1
ATOM 781 C CA . THR A 1 97 ? -13.286 9.541 9.378 1.00 83.38 97 THR A CA 1
ATOM 782 C C . THR A 1 97 ? -14.781 9.821 9.265 1.00 83.38 97 THR A C 1
ATOM 784 O O . THR A 1 97 ? -15.320 10.736 9.892 1.00 83.38 97 THR A O 1
ATOM 787 N N . ILE A 1 98 ? -15.468 9.048 8.425 1.00 82.50 98 ILE A N 1
ATOM 788 C CA . ILE A 1 98 ? -16.931 9.029 8.400 1.00 82.50 98 ILE A CA 1
ATOM 789 C C . ILE A 1 98 ? -17.341 7.761 9.149 1.00 82.50 98 ILE A C 1
ATOM 791 O O . ILE A 1 98 ? -17.279 6.666 8.597 1.00 82.50 98 ILE A O 1
ATOM 795 N N . ASN A 1 99 ? -17.762 7.920 10.405 1.00 85.88 99 ASN A N 1
ATOM 796 C CA . ASN A 1 99 ? -18.074 6.828 11.335 1.00 85.88 99 ASN A CA 1
ATOM 797 C C . ASN A 1 99 ? -16.831 5.993 11.718 1.00 85.88 99 ASN A C 1
ATOM 799 O O . ASN A 1 99 ? -15.808 6.553 12.090 1.00 85.88 99 ASN A O 1
ATOM 803 N N . TRP A 1 100 ? -16.943 4.661 11.694 1.00 81.38 100 TRP A N 1
ATOM 804 C CA . TRP A 1 100 ? -15.993 3.713 12.297 1.00 81.38 100 TRP A CA 1
ATOM 805 C C . TRP A 1 100 ? -14.868 3.268 11.354 1.00 81.38 100 TRP A C 1
ATOM 807 O O . TRP A 1 100 ? -13.810 2.844 11.818 1.00 81.38 100 TRP A O 1
ATOM 817 N N . THR A 1 101 ? -15.103 3.349 10.043 1.00 90.38 101 THR A N 1
ATOM 818 C CA . THR A 1 101 ? -14.206 2.815 9.013 1.00 90.38 101 THR A CA 1
ATOM 819 C C . THR A 1 101 ? -13.422 3.942 8.354 1.00 90.38 101 THR A C 1
ATOM 821 O O . THR A 1 101 ? -13.992 4.931 7.884 1.00 90.38 101 THR A O 1
ATOM 824 N N . ALA A 1 102 ? -12.107 3.780 8.297 1.00 94.19 102 ALA A N 1
ATOM 825 C CA . ALA A 1 102 ? -11.191 4.674 7.618 1.00 94.19 102 ALA A CA 1
ATOM 826 C C . ALA A 1 102 ? -10.641 4.022 6.349 1.00 94.19 102 ALA A C 1
ATOM 828 O O . ALA A 1 102 ? -10.427 2.812 6.305 1.00 94.19 102 ALA A O 1
ATOM 829 N N . TYR A 1 103 ? -10.365 4.851 5.341 1.00 96.00 103 TYR A N 1
ATOM 830 C CA . TYR A 1 103 ? -9.744 4.416 4.095 1.00 96.00 103 TYR A CA 1
ATOM 831 C C . TYR A 1 103 ? -8.456 5.195 3.857 1.00 96.00 103 TYR A C 1
ATOM 833 O O . TYR A 1 103 ? -8.477 6.425 3.778 1.00 96.00 103 TYR A O 1
ATOM 841 N N . VAL A 1 104 ? -7.342 4.478 3.741 1.00 97.56 104 VAL A N 1
ATOM 842 C CA . VAL A 1 104 ? -6.035 5.023 3.356 1.00 97.56 104 VAL A CA 1
ATOM 843 C C . VAL A 1 104 ? -5.776 4.638 1.907 1.00 97.56 104 VAL A C 1
ATOM 845 O O .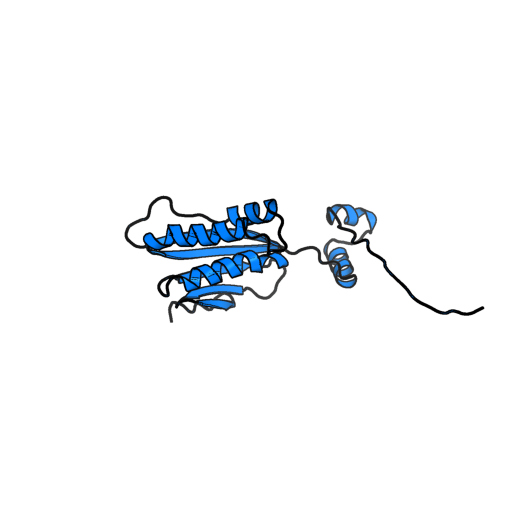 VAL A 1 104 ? -5.932 3.476 1.545 1.00 97.56 104 VAL A O 1
ATOM 848 N N . PHE A 1 105 ? -5.372 5.591 1.073 1.00 98.19 105 PHE A N 1
ATOM 849 C CA . PHE A 1 105 ? -5.146 5.350 -0.353 1.00 98.19 105 PHE A CA 1
ATOM 850 C C . PHE A 1 105 ? -3.667 5.432 -0.706 1.00 98.19 105 PHE A C 1
ATOM 852 O O . PHE A 1 105 ? -2.914 6.193 -0.097 1.00 98.19 105 PHE A O 1
ATOM 859 N N . TYR A 1 106 ? -3.275 4.695 -1.740 1.00 98.56 106 TYR A N 1
ATOM 860 C CA . TYR A 1 106 ? -1.996 4.880 -2.415 1.00 98.56 106 TYR A CA 1
ATOM 861 C C . TYR A 1 106 ? -2.212 4.974 -3.920 1.00 98.56 106 TYR A C 1
ATOM 863 O O . TYR A 1 106 ? -3.029 4.236 -4.475 1.00 98.56 106 TYR A O 1
ATOM 871 N N . GLY A 1 107 ? -1.453 5.842 -4.581 1.00 98.00 107 GLY A N 1
ATOM 872 C CA . GLY A 1 107 ? -1.414 5.932 -6.035 1.00 98.00 107 GLY A CA 1
ATOM 873 C C . GLY A 1 107 ? -0.107 6.545 -6.515 1.00 98.00 107 GLY A C 1
ATOM 874 O O . GLY A 1 107 ? 0.169 7.701 -6.200 1.00 98.00 107 GLY A O 1
ATOM 875 N N . ALA A 1 108 ? 0.685 5.792 -7.276 1.00 96.69 108 ALA A N 1
ATOM 876 C CA . ALA A 1 108 ? 1.888 6.304 -7.926 1.00 96.69 108 ALA A CA 1
ATOM 877 C C . ALA A 1 108 ? 2.358 5.390 -9.063 1.00 96.69 108 ALA A C 1
ATOM 879 O O . ALA A 1 108 ? 2.171 4.173 -9.017 1.00 96.69 108 ALA A O 1
ATOM 880 N N . ASP A 1 109 ? 3.059 5.987 -10.026 1.00 94.38 109 ASP A N 1
ATOM 881 C CA . ASP A 1 109 ? 3.870 5.255 -10.994 1.00 94.38 109 ASP A CA 1
ATOM 882 C C . ASP A 1 109 ? 5.319 5.235 -10.500 1.00 94.38 109 ASP A C 1
ATOM 884 O O . ASP A 1 109 ? 5.970 6.277 -10.359 1.00 94.38 109 ASP A O 1
ATOM 888 N N . ILE A 1 110 ? 5.837 4.043 -10.214 1.00 91.75 110 ILE A N 1
ATOM 889 C CA . ILE A 1 110 ? 7.190 3.859 -9.676 1.00 91.75 110 ILE A CA 1
ATOM 890 C C . ILE A 1 110 ? 7.997 2.921 -10.560 1.00 91.75 110 ILE A C 1
ATOM 892 O O . ILE A 1 110 ? 7.446 2.210 -11.394 1.00 91.75 110 ILE A O 1
ATOM 896 N N . ARG A 1 111 ? 9.323 2.919 -10.397 1.00 89.12 111 ARG A N 1
ATOM 897 C CA . ARG A 1 111 ? 10.166 1.965 -11.126 1.00 89.12 111 ARG A CA 1
ATOM 898 C C . ARG A 1 111 ? 9.809 0.545 -10.687 1.00 89.12 111 ARG A C 1
ATOM 900 O O . ARG A 1 111 ? 9.711 0.297 -9.489 1.00 89.12 111 ARG A O 1
ATOM 907 N N . GLU A 1 112 ? 9.661 -0.368 -11.642 1.00 87.69 112 GLU A N 1
ATOM 908 C CA . GLU A 1 112 ? 9.279 -1.769 -11.401 1.00 87.69 112 GLU A CA 1
ATOM 909 C C . GLU A 1 112 ? 10.139 -2.424 -10.310 1.00 87.69 112 GLU A C 1
ATOM 911 O O . GLU A 1 112 ? 9.614 -2.949 -9.328 1.00 87.69 112 GLU A O 1
ATOM 916 N N . TYR A 1 113 ? 11.463 -2.304 -10.419 1.00 86.81 113 TYR A N 1
ATOM 917 C CA . TYR A 1 113 ? 12.421 -2.873 -9.467 1.00 86.81 113 TYR A CA 1
ATOM 918 C C . TYR A 1 113 ? 12.374 -2.219 -8.072 1.00 86.81 113 TYR A C 1
ATOM 920 O O . TYR A 1 113 ? 12.888 -2.776 -7.106 1.00 86.81 113 TYR A O 1
ATOM 928 N N . HIS A 1 114 ? 11.705 -1.070 -7.927 1.00 90.31 114 HIS A N 1
ATOM 929 C CA . HIS A 1 114 ? 11.432 -0.437 -6.637 1.00 90.31 114 HIS A CA 1
ATOM 930 C C . HIS A 1 114 ? 10.042 -0.768 -6.075 1.00 90.31 114 HIS A C 1
ATOM 932 O O . HIS A 1 114 ? 9.727 -0.343 -4.965 1.00 90.31 114 HIS A O 1
ATOM 938 N N . SER A 1 115 ? 9.209 -1.540 -6.780 1.00 91.69 115 SER A N 1
ATOM 939 C CA . SER A 1 115 ? 7.857 -1.902 -6.323 1.00 91.69 115 SER A CA 1
ATOM 940 C C . SER A 1 115 ? 7.833 -2.605 -4.966 1.00 91.69 115 SER A C 1
ATOM 942 O O . SER A 1 115 ? 6.938 -2.368 -4.149 1.00 91.69 115 SER A O 1
ATOM 944 N N . ASN A 1 116 ? 8.884 -3.370 -4.666 1.00 92.12 116 ASN A N 1
ATOM 945 C CA . ASN A 1 116 ? 9.075 -4.014 -3.372 1.00 92.12 116 ASN A CA 1
ATOM 946 C C . ASN A 1 116 ? 9.145 -3.030 -2.193 1.00 92.12 116 ASN A C 1
ATOM 948 O O . ASN A 1 116 ? 8.811 -3.421 -1.077 1.00 92.12 116 ASN A O 1
ATOM 952 N N . PHE A 1 117 ? 9.526 -1.767 -2.414 1.00 93.50 117 PHE A N 1
ATOM 953 C CA . PHE A 1 117 ? 9.508 -0.737 -1.371 1.00 93.50 117 PHE A CA 1
ATOM 954 C C . PHE A 1 117 ? 8.092 -0.513 -0.827 1.00 93.50 117 PHE A C 1
ATOM 956 O O . PHE A 1 117 ? 7.898 -0.462 0.384 1.00 93.50 117 PHE A O 1
ATOM 963 N N . ILE A 1 118 ? 7.093 -0.451 -1.712 1.00 95.81 118 ILE A N 1
ATOM 964 C CA . ILE A 1 118 ? 5.684 -0.304 -1.322 1.00 95.81 118 ILE A CA 1
ATOM 965 C C . ILE A 1 118 ? 5.118 -1.639 -0.843 1.00 95.81 118 ILE A C 1
ATOM 967 O O . ILE A 1 118 ? 4.441 -1.683 0.181 1.00 95.81 118 ILE A O 1
ATOM 971 N N . LYS A 1 119 ? 5.451 -2.746 -1.520 1.00 96.12 119 LYS A N 1
ATOM 972 C CA . LYS A 1 119 ? 4.979 -4.087 -1.141 1.00 96.12 119 LYS A CA 1
ATOM 973 C C . LYS A 1 119 ? 5.326 -4.440 0.310 1.00 96.12 119 LYS A C 1
ATOM 975 O O . LYS A 1 119 ? 4.484 -4.969 1.025 1.00 96.12 119 LYS A O 1
ATOM 980 N N . LYS A 1 120 ? 6.537 -4.108 0.769 1.00 95.44 120 LYS A N 1
ATOM 981 C CA . LYS A 1 120 ? 6.955 -4.349 2.158 1.00 95.44 120 LYS A CA 1
ATOM 982 C C . LYS A 1 120 ? 6.217 -3.471 3.173 1.00 95.44 120 LYS A C 1
ATOM 984 O O . LYS A 1 120 ? 5.869 -3.975 4.233 1.00 95.44 120 LYS A O 1
ATOM 989 N N . GLN A 1 121 ? 5.913 -2.211 2.843 1.00 96.56 121 GLN A N 1
ATOM 990 C CA . GLN A 1 121 ? 5.055 -1.373 3.695 1.00 96.56 121 GLN A CA 1
ATOM 991 C C . GLN A 1 121 ? 3.678 -2.021 3.875 1.00 96.56 121 GLN A C 1
ATOM 993 O O . GLN A 1 121 ? 3.184 -2.122 4.993 1.00 96.56 121 GLN A O 1
ATOM 998 N N . LEU A 1 122 ? 3.079 -2.513 2.785 1.00 97.81 122 LEU A N 1
ATOM 999 C CA . LEU A 1 122 ? 1.788 -3.207 2.825 1.00 97.81 122 LEU A CA 1
ATOM 1000 C C . LEU A 1 122 ? 1.840 -4.499 3.647 1.00 97.81 122 LEU A C 1
ATOM 1002 O O . LEU A 1 122 ? 0.899 -4.784 4.382 1.00 97.81 122 LEU A O 1
ATOM 1006 N N . ASP A 1 123 ? 2.930 -5.259 3.550 1.00 97.56 123 ASP A N 1
ATOM 1007 C CA . ASP A 1 123 ? 3.145 -6.473 4.343 1.00 97.56 123 ASP A CA 1
ATOM 1008 C C . ASP A 1 123 ? 3.273 -6.171 5.848 1.00 97.56 123 ASP A C 1
ATOM 1010 O O . ASP A 1 123 ? 2.712 -6.890 6.673 1.00 97.56 123 ASP A O 1
ATOM 1014 N N . GLU A 1 124 ? 3.949 -5.084 6.228 1.00 97.50 124 GLU A N 1
ATOM 1015 C CA . GLU A 1 124 ? 4.001 -4.638 7.627 1.00 97.50 124 GLU A CA 1
ATOM 1016 C C . GLU A 1 124 ? 2.651 -4.116 8.127 1.00 97.50 124 GLU A C 1
ATOM 1018 O O . GLU A 1 124 ? 2.235 -4.460 9.234 1.00 97.50 124 GLU A O 1
ATOM 1023 N N . ILE A 1 125 ? 1.929 -3.348 7.305 1.00 97.75 125 ILE A N 1
ATOM 1024 C CA . ILE A 1 125 ? 0.584 -2.862 7.638 1.00 97.75 125 ILE A CA 1
ATOM 1025 C C . ILE A 1 125 ? -0.379 -4.035 7.840 1.00 97.75 125 ILE A C 1
ATOM 1027 O O . ILE A 1 125 ? -1.131 -4.045 8.813 1.00 97.75 125 ILE A O 1
ATOM 1031 N N . ALA A 1 126 ? -0.329 -5.046 6.968 1.00 97.44 126 ALA A N 1
ATOM 1032 C CA . ALA A 1 126 ? -1.173 -6.231 7.069 1.00 97.44 126 ALA A CA 1
ATOM 1033 C C . ALA A 1 126 ? -1.023 -6.933 8.427 1.00 97.44 126 ALA A C 1
ATOM 1035 O O . ALA A 1 126 ? -2.011 -7.397 8.987 1.00 97.44 126 ALA A O 1
ATOM 1036 N N . LYS A 1 127 ? 0.191 -6.974 8.988 1.00 97.06 127 LYS A N 1
ATOM 1037 C CA . LYS A 1 127 ? 0.494 -7.666 10.252 1.00 97.06 127 LYS A CA 1
ATOM 1038 C C . LYS A 1 127 ? 0.000 -6.937 11.503 1.00 97.06 127 LYS A C 1
ATOM 1040 O O . LYS A 1 127 ? 0.008 -7.542 12.573 1.00 97.06 127 LYS A O 1
ATOM 1045 N N . LEU A 1 128 ? -0.418 -5.672 11.403 1.00 95.19 128 LEU A N 1
ATOM 1046 C CA . LEU A 1 128 ? -0.881 -4.896 12.558 1.00 95.19 128 LEU A CA 1
ATOM 1047 C C . LEU A 1 128 ? -2.127 -5.501 13.208 1.00 95.19 128 LEU A C 1
ATOM 1049 O O . LEU A 1 128 ? -2.210 -5.611 14.430 1.00 95.19 128 LEU A O 1
ATOM 1053 N N . ASN A 1 129 ? -3.113 -5.846 12.384 1.00 90.56 129 ASN A N 1
ATOM 1054 C CA . ASN A 1 129 ? -4.423 -6.302 12.822 1.00 90.56 129 ASN A CA 1
ATOM 1055 C C . ASN A 1 129 ? -5.067 -7.126 11.701 1.00 90.56 129 ASN A C 1
ATOM 1057 O O . ASN A 1 129 ? -5.112 -6.696 10.551 1.00 90.56 129 ASN A O 1
ATOM 1061 N N . SER A 1 130 ? -5.627 -8.290 12.038 1.00 92.94 130 SER A N 1
ATOM 1062 C CA . SER A 1 130 ? -6.321 -9.153 11.077 1.00 92.94 130 SER A CA 1
ATOM 1063 C C . SER A 1 130 ? -7.582 -8.529 10.470 1.00 92.94 130 SER A C 1
ATOM 1065 O O . SER A 1 130 ? -8.051 -9.024 9.448 1.00 92.94 130 SER A O 1
ATOM 1067 N N . GLY A 1 131 ? -8.132 -7.483 11.099 1.00 92.69 131 GLY A N 1
ATOM 1068 C CA . GLY A 1 131 ? -9.269 -6.711 10.593 1.00 92.69 131 GLY A CA 1
ATOM 1069 C C . GLY A 1 131 ? -8.919 -5.703 9.494 1.00 92.69 131 GLY A C 1
ATOM 1070 O O . GLY A 1 131 ? -9.830 -5.167 8.874 1.00 92.69 131 GLY A O 1
ATOM 1071 N N . ILE A 1 132 ? -7.631 -5.453 9.230 1.00 96.00 132 ILE A N 1
ATOM 1072 C CA . ILE A 1 132 ? -7.216 -4.606 8.109 1.00 96.00 132 ILE A CA 1
ATOM 1073 C C . ILE A 1 132 ? -7.422 -5.377 6.807 1.00 96.00 132 ILE A C 1
ATOM 1075 O O . ILE A 1 132 ? -6.958 -6.513 6.660 1.00 96.00 132 ILE A O 1
ATOM 1079 N N . THR A 1 133 ? -8.083 -4.735 5.849 1.00 97.06 133 THR A N 1
ATOM 1080 C CA . THR A 1 133 ? -8.234 -5.252 4.488 1.00 97.06 133 THR A CA 1
ATOM 1081 C C . THR A 1 133 ? -7.741 -4.237 3.470 1.00 97.06 133 THR A C 1
ATOM 1083 O O . THR A 1 133 ? -7.573 -3.057 3.772 1.00 97.06 133 THR A O 1
ATOM 1086 N N . GLY A 1 134 ? -7.437 -4.680 2.257 1.00 96.94 134 GLY A N 1
ATOM 1087 C CA . GLY A 1 134 ? -6.970 -3.770 1.222 1.00 96.94 134 GLY A CA 1
ATOM 1088 C C . GLY A 1 134 ? -6.798 -4.436 -0.126 1.00 96.94 134 GLY A C 1
ATOM 1089 O O . GLY A 1 134 ? -6.641 -5.654 -0.228 1.00 96.94 134 GLY A O 1
ATOM 1090 N N . TYR A 1 135 ? -6.806 -3.613 -1.167 1.00 97.06 135 TYR A N 1
ATOM 1091 C CA . TYR A 1 135 ? -6.699 -4.061 -2.548 1.00 97.06 135 TYR A CA 1
ATOM 1092 C C . TYR A 1 135 ? -5.915 -3.053 -3.381 1.00 97.06 135 TYR A C 1
ATOM 1094 O O . TYR A 1 135 ? -6.260 -1.870 -3.423 1.00 97.06 135 TYR A O 1
ATOM 1102 N N . PHE A 1 136 ? -4.877 -3.533 -4.064 1.00 97.19 136 PHE A N 1
ATOM 1103 C CA . PHE A 1 136 ? -3.989 -2.727 -4.893 1.00 97.19 136 PHE A CA 1
ATOM 1104 C C . PHE A 1 136 ? -3.850 -3.345 -6.274 1.00 97.19 136 PHE A C 1
ATOM 1106 O O . PHE A 1 136 ? -3.409 -4.482 -6.416 1.00 97.19 136 PHE A O 1
ATOM 1113 N N . LEU A 1 137 ? -4.192 -2.573 -7.296 1.00 95.38 137 LEU A N 1
ATOM 1114 C CA . LEU A 1 137 ? -3.944 -2.906 -8.690 1.00 95.38 137 LEU A CA 1
ATOM 1115 C C . LEU A 1 137 ? -2.495 -2.576 -9.037 1.00 95.38 137 LEU A C 1
ATOM 1117 O O . LEU A 1 137 ? -2.039 -1.461 -8.768 1.00 95.38 137 LEU A O 1
ATOM 1121 N N . ILE A 1 138 ? -1.818 -3.535 -9.668 1.00 93.81 138 ILE A N 1
ATOM 1122 C CA . ILE A 1 138 ? -0.465 -3.393 -10.203 1.00 93.81 138 ILE A CA 1
ATOM 1123 C C . ILE A 1 138 ? -0.555 -3.510 -11.721 1.00 93.81 138 ILE A C 1
ATOM 1125 O O . ILE A 1 138 ? -0.902 -4.565 -12.256 1.00 93.81 138 ILE A O 1
ATOM 1129 N N . ASP A 1 139 ? -0.302 -2.400 -12.404 1.00 89.94 139 ASP A N 1
ATOM 1130 C CA . ASP A 1 139 ? -0.435 -2.279 -13.854 1.00 89.94 139 ASP A CA 1
ATOM 1131 C C . ASP A 1 139 ? 0.934 -1.977 -14.461 1.00 89.94 139 ASP A C 1
ATOM 1133 O O . ASP A 1 139 ? 1.508 -0.912 -14.227 1.00 89.94 139 ASP A O 1
ATOM 1137 N N . ASP A 1 140 ? 1.467 -2.931 -15.211 1.00 83.94 140 ASP A N 1
ATOM 1138 C CA . ASP A 1 140 ? 2.667 -2.750 -16.014 1.00 83.94 140 ASP A CA 1
ATOM 1139 C C . ASP A 1 140 ? 2.223 -2.619 -17.469 1.00 83.94 140 ASP A C 1
ATOM 1141 O O . ASP A 1 140 ? 1.670 -3.555 -18.047 1.00 83.94 140 ASP A O 1
ATOM 1145 N N . HIS A 1 141 ? 2.448 -1.437 -18.044 1.00 66.56 141 HIS A N 1
ATOM 1146 C CA . HIS A 1 141 ? 1.962 -1.076 -19.376 1.00 66.56 141 HIS A CA 1
ATOM 1147 C C . HIS A 1 141 ? 2.425 -2.043 -20.477 1.00 66.56 141 HIS A C 1
ATOM 1149 O O . HIS A 1 141 ? 1.738 -2.199 -21.484 1.00 66.56 141 HIS A O 1
ATOM 1155 N N . ASP A 1 142 ? 3.564 -2.703 -20.262 1.00 66.56 142 ASP A N 1
ATOM 1156 C CA . ASP A 1 142 ? 4.199 -3.598 -21.225 1.00 66.56 142 ASP A CA 1
ATOM 1157 C C . ASP A 1 142 ? 4.051 -5.090 -20.836 1.00 66.56 142 ASP A C 1
ATOM 1159 O O . ASP A 1 142 ? 4.670 -5.949 -21.467 1.00 66.56 142 ASP A O 1
ATOM 1163 N N . ALA A 1 143 ? 3.320 -5.432 -19.762 1.00 67.38 143 ALA A N 1
ATOM 1164 C CA . ALA A 1 143 ? 3.169 -6.818 -19.307 1.00 67.38 143 ALA A CA 1
ATOM 1165 C C . ALA A 1 143 ? 1.816 -7.425 -19.696 1.00 67.38 143 ALA A C 1
ATOM 1167 O O . ALA A 1 143 ? 0.757 -6.842 -19.478 1.00 67.38 143 ALA A O 1
ATOM 1168 N N . ASP A 1 144 ? 1.852 -8.673 -20.167 1.00 68.44 144 ASP A N 1
ATOM 1169 C CA . ASP A 1 144 ? 0.642 -9.452 -20.458 1.00 68.44 144 ASP A CA 1
ATOM 1170 C C . ASP A 1 144 ? -0.126 -9.845 -19.184 1.00 68.44 144 ASP A C 1
ATOM 1172 O O . ASP A 1 144 ? -1.329 -10.113 -19.227 1.00 68.44 144 ASP A O 1
ATOM 1176 N N . LYS A 1 145 ? 0.563 -9.890 -18.035 1.00 67.06 145 LYS A N 1
ATOM 1177 C CA . LYS A 1 145 ? -0.020 -10.268 -16.745 1.00 67.06 145 LYS A CA 1
ATOM 1178 C C . LYS A 1 145 ? -0.359 -9.046 -15.912 1.00 67.06 145 LYS A C 1
ATOM 1180 O O . LYS A 1 145 ? 0.504 -8.246 -15.565 1.00 67.06 145 LYS A O 1
ATOM 1185 N N . LYS A 1 146 ? -1.626 -8.976 -15.522 1.00 83.62 146 LYS A N 1
ATOM 1186 C CA . LYS A 1 146 ? -2.162 -7.963 -14.624 1.00 83.62 146 LYS A CA 1
ATOM 1187 C C . LYS A 1 146 ? -2.226 -8.534 -13.215 1.00 83.62 146 LYS A C 1
ATOM 1189 O O . LYS A 1 146 ? -2.966 -9.486 -12.984 1.00 83.62 146 LYS A O 1
ATOM 1194 N N . LEU A 1 147 ? -1.465 -7.964 -12.286 1.00 91.94 147 LEU A N 1
ATOM 1195 C CA . LEU A 1 147 ? -1.385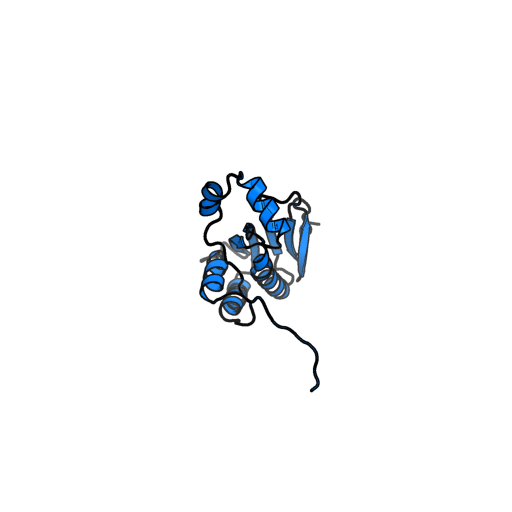 -8.439 -10.901 1.00 91.94 147 LEU A CA 1
ATOM 1196 C C . LEU A 1 147 ? -2.164 -7.528 -9.950 1.00 91.94 147 LEU A C 1
ATOM 1198 O O . LEU A 1 147 ? -2.397 -6.347 -10.232 1.00 91.94 147 LEU A O 1
ATOM 1202 N N . CYS A 1 148 ? -2.542 -8.069 -8.800 1.00 94.69 148 CYS A N 1
ATOM 1203 C CA . CYS A 1 148 ? -2.995 -7.281 -7.666 1.00 94.69 148 CYS A CA 1
ATOM 1204 C C . CYS A 1 148 ? -2.423 -7.802 -6.348 1.00 94.69 148 CYS A C 1
ATOM 1206 O O . CYS A 1 148 ? -2.135 -8.991 -6.193 1.00 94.69 148 CYS A O 1
ATOM 1208 N N . TRP A 1 149 ? -2.292 -6.897 -5.384 1.00 96.94 149 TRP A N 1
ATOM 1209 C CA . TRP A 1 149 ? -1.956 -7.223 -4.005 1.00 96.94 149 TRP A CA 1
ATOM 1210 C C . TRP A 1 149 ? -3.177 -7.046 -3.113 1.00 96.94 149 TRP A C 1
ATOM 1212 O O . TRP A 1 149 ? -3.875 -6.036 -3.192 1.00 96.94 149 TRP A O 1
ATOM 1222 N N . GLN A 1 150 ? -3.423 -8.032 -2.260 1.00 97.06 150 GLN A N 1
ATOM 1223 C CA . GLN A 1 150 ? -4.581 -8.094 -1.380 1.00 97.06 150 GLN A CA 1
ATOM 1224 C C . GLN A 1 150 ? -4.121 -8.225 0.065 1.00 97.06 150 GLN A C 1
ATOM 1226 O O . GLN A 1 150 ? -3.316 -9.101 0.380 1.00 97.06 150 GLN A O 1
ATOM 1231 N N . ILE A 1 151 ? -4.647 -7.372 0.939 1.00 97.06 151 ILE A N 1
ATOM 1232 C CA . ILE A 1 151 ? -4.445 -7.457 2.385 1.00 97.06 151 ILE A CA 1
ATOM 1233 C C . ILE A 1 151 ? -5.703 -8.062 2.989 1.00 97.06 151 ILE A C 1
ATOM 1235 O O . ILE A 1 151 ? -6.795 -7.552 2.751 1.00 97.06 151 ILE A O 1
ATOM 1239 N N . PHE A 1 152 ? -5.557 -9.140 3.756 1.00 95.44 152 PHE A N 1
ATOM 1240 C CA . PHE A 1 152 ? -6.643 -9.706 4.557 1.00 95.44 152 PHE A CA 1
ATOM 1241 C C . PHE A 1 152 ? -6.117 -10.699 5.582 1.00 95.44 152 PHE A C 1
ATOM 1243 O O . PHE A 1 152 ? -5.141 -11.399 5.326 1.00 95.44 152 PHE A O 1
ATOM 1250 N N . GLY A 1 153 ? -6.777 -10.805 6.737 1.00 94.00 153 GLY A N 1
ATOM 1251 C CA . GLY A 1 153 ? -6.459 -11.836 7.729 1.00 94.00 153 GLY A CA 1
ATOM 1252 C C . GLY A 1 153 ? -5.010 -11.783 8.222 1.00 94.00 153 GLY A C 1
ATOM 1253 O O . GLY A 1 153 ? -4.414 -12.826 8.480 1.00 94.00 153 GLY A O 1
ATOM 1254 N N . GLY A 1 154 ? -4.428 -10.584 8.309 1.00 95.88 154 GLY A N 1
ATOM 1255 C CA . GLY A 1 154 ? -3.071 -10.397 8.821 1.00 95.88 154 GLY A CA 1
ATOM 1256 C C . GLY A 1 154 ? -1.945 -10.603 7.800 1.00 95.88 154 GLY A C 1
ATOM 1257 O O . GLY A 1 154 ? -0.781 -10.654 8.192 1.00 95.88 154 GLY A O 1
ATOM 1258 N N . LYS A 1 155 ? -2.263 -10.791 6.512 1.00 96.62 155 LYS A N 1
ATOM 1259 C CA . LYS A 1 155 ? -1.294 -11.145 5.460 1.00 96.62 155 LYS A CA 1
ATOM 1260 C C . LYS A 1 155 ? -1.489 -10.335 4.183 1.00 96.62 155 LYS A C 1
ATOM 1262 O O . LYS A 1 155 ? -2.598 -9.898 3.875 1.00 96.62 155 LYS A O 1
ATOM 1267 N N . LEU A 1 156 ? -0.403 -10.216 3.423 1.00 97.31 156 LEU A N 1
ATOM 1268 C CA . LEU A 1 156 ? -0.388 -9.730 2.049 1.00 97.31 156 LEU A CA 1
ATOM 1269 C C . LEU A 1 156 ? -0.312 -10.922 1.084 1.00 97.31 156 LEU A C 1
ATOM 1271 O O . LEU A 1 156 ? 0.557 -11.782 1.220 1.00 97.31 156 LEU A O 1
ATOM 1275 N N . VAL A 1 157 ? -1.205 -10.971 0.099 1.00 96.31 157 VAL A N 1
ATOM 1276 C CA . VAL A 1 157 ? -1.245 -12.008 -0.943 1.00 96.31 157 VAL A CA 1
ATOM 1277 C C . VAL A 1 157 ? -1.190 -11.347 -2.316 1.00 96.31 157 VAL A C 1
ATOM 1279 O O . VAL A 1 157 ? -1.828 -10.322 -2.542 1.00 96.31 157 VAL A O 1
ATOM 1282 N N . GLU A 1 158 ? -0.430 -11.929 -3.238 1.00 94.88 158 GLU A N 1
ATOM 1283 C CA . GLU A 1 158 ? -0.391 -11.519 -4.644 1.00 94.88 158 GLU A CA 1
ATOM 1284 C C . GLU A 1 158 ? -1.211 -12.494 -5.490 1.00 94.88 158 GLU A C 1
ATOM 1286 O O . GLU A 1 158 ? -1.090 -13.708 -5.326 1.00 94.88 158 GLU A O 1
ATOM 1291 N N . THR A 1 159 ? -2.045 -11.959 -6.378 1.00 93.06 159 THR A N 1
ATOM 1292 C CA . THR A 1 159 ? -2.910 -12.728 -7.286 1.00 93.06 159 THR A CA 1
ATOM 1293 C C . THR A 1 159 ? -2.978 -12.058 -8.657 1.00 93.06 159 THR A C 1
ATOM 1295 O O . THR A 1 159 ? -2.497 -10.935 -8.841 1.00 93.06 159 THR A O 1
ATOM 1298 N N . GLU A 1 160 ? -3.608 -12.721 -9.625 1.00 89.81 160 GLU A N 1
ATOM 1299 C CA . GLU A 1 160 ? -3.991 -12.073 -10.881 1.00 89.81 160 GLU A CA 1
ATOM 1300 C C . GLU A 1 160 ? -5.177 -11.114 -10.651 1.00 89.81 160 GLU A C 1
ATOM 1302 O O . GLU A 1 160 ? -5.996 -11.296 -9.741 1.00 89.81 160 GLU A O 1
ATOM 1307 N N . GLN A 1 161 ? -5.260 -10.049 -11.454 1.00 83.44 161 GLN A N 1
ATOM 1308 C CA . GLN A 1 161 ? -6.377 -9.105 -11.384 1.00 83.44 161 GLN A CA 1
ATOM 1309 C C . GLN A 1 161 ? -7.695 -9.813 -11.718 1.00 83.44 161 GLN A C 1
ATOM 1311 O O . GLN A 1 161 ? -7.786 -10.556 -12.691 1.00 83.44 161 GLN A O 1
ATOM 1316 N N . GLY A 1 162 ? -8.735 -9.527 -10.932 1.00 73.88 162 GLY A N 1
ATOM 1317 C CA . GLY A 1 162 ? -10.056 -10.152 -11.058 1.00 73.88 162 GLY A CA 1
ATOM 1318 C C . GLY A 1 162 ? -10.317 -11.279 -10.054 1.00 73.88 162 GLY A C 1
ATOM 1319 O O . GLY A 1 162 ? -11.479 -11.584 -9.793 1.00 73.88 162 GLY A O 1
ATOM 1320 N N . GLU A 1 163 ? -9.282 -11.832 -9.417 1.00 78.75 163 GLU A N 1
ATOM 1321 C CA . GLU A 1 163 ? -9.435 -12.810 -8.335 1.00 78.75 163 GLU A CA 1
ATOM 1322 C C . GLU A 1 163 ? -9.460 -12.103 -6.973 1.00 78.75 163 GLU A C 1
ATOM 1324 O O . GLU A 1 163 ? -8.414 -11.795 -6.415 1.00 78.75 163 GLU A O 1
ATOM 1329 N N . ILE A 1 164 ? -10.642 -11.814 -6.419 1.00 77.19 164 ILE A N 1
ATOM 1330 C CA . ILE A 1 164 ? -10.778 -11.182 -5.091 1.00 77.19 164 ILE A CA 1
ATOM 1331 C C . ILE A 1 164 ? -10.901 -12.266 -4.011 1.00 77.19 164 ILE A C 1
ATOM 1333 O O . ILE A 1 164 ? -11.780 -13.125 -4.098 1.00 77.19 164 ILE A O 1
ATOM 1337 N N . LEU A 1 165 ? -10.040 -12.215 -2.988 1.00 78.06 165 LEU A N 1
ATOM 1338 C CA . LEU A 1 165 ? -9.940 -13.241 -1.937 1.00 78.06 165 LEU A CA 1
ATOM 1339 C C . LEU A 1 165 ? -10.600 -12.857 -0.607 1.00 78.06 165 LEU A C 1
ATOM 1341 O O . LEU A 1 165 ? -11.051 -13.734 0.117 1.00 78.06 165 LEU A O 1
ATOM 1345 N N . PHE A 1 166 ? -10.677 -11.572 -0.262 1.00 68.81 166 PHE A N 1
ATOM 1346 C CA . PHE A 1 166 ? -11.144 -11.125 1.062 1.00 68.81 166 PHE A CA 1
ATOM 1347 C C . PHE A 1 166 ? -12.673 -11.022 1.211 1.00 68.81 166 PHE A C 1
ATOM 1349 O O . PHE A 1 166 ? -13.155 -10.558 2.239 1.00 68.81 166 PHE A O 1
ATOM 1356 N N . ASN A 1 167 ? -13.418 -11.491 0.205 1.00 56.25 167 ASN A N 1
ATOM 1357 C CA . ASN A 1 167 ? -14.884 -11.567 0.177 1.00 56.25 167 ASN A CA 1
ATOM 1358 C C . ASN A 1 167 ? -15.402 -13.010 -0.017 1.00 56.25 167 ASN A C 1
ATOM 1360 O O . ASN A 1 167 ? -16.561 -13.189 -0.395 1.00 56.25 167 ASN A O 1
ATOM 1364 N N . GLN A 1 168 ? -14.540 -14.017 0.162 1.00 54.94 168 GLN A N 1
ATOM 1365 C CA . GLN A 1 168 ? -14.883 -15.438 0.007 1.00 54.94 168 GLN A CA 1
ATOM 1366 C C . GLN A 1 168 ? -15.223 -16.101 1.340 1.00 54.94 168 GLN A C 1
ATOM 1368 O O . GLN A 1 168 ? -14.611 -15.722 2.364 1.00 54.94 168 GLN A O 1
#

pLDDT: mean 78.63, std 21.34, range [25.17, 98.56]

Sequence (168 aa):
MYTQQDPIGLAGGLQLSDPNAWVDVIGLNKGDFCTRLRGWGIELGRYVSIRGWIECEEKDIATIKEICNHFIKDAEYELDLERRKLYQSGWNFPKATINWTAYVFYGADIREYHSNFIKKQLDEIAKLNSGITGYFLIDDHDADKKLCWQIFGGKLVETEQGEILFNQ

Secondary structure (DSSP, 8-state):
----------------S-THHHHHHH---HHHHHHHHHHTT-----EEEEEEEEEEEGGGHHHHHHHHHHHHH-TTSSS-HHHHHHHHTTEE--SS-BTTEEEEEEEEEEEGGGHHHHHHHHHHHHTT-TT-EEEEEEEETT-S--EEEEEETTEEEEEETT---TT-

Foldseek 3Di:
DDDDDDDDDPDDPDDDPDLVVCCVVPVDDSVVSCVVCVVVVRHPFFKKKKKKKKKDWPVCLVVLVVLLVVLLVDPPDPDDNVLSVVQSVQWDFDPDDDPTIGMIIGTDIDGPVCVVSVVVSLQVSLQPDQPMWMKMWIDGPPDPFTKMWIRHRSGIDIDTPPDDDRVD